Protein AF-A0A7S0WB53-F1 (afdb_monomer)

Nearest PDB structures (foldseek):
  3mcm-assembly2_B  TM=3.861E-01  e=1.315E+00  Francisella tularensis subsp. holarctica LVS
  2zsk-assembly1_B  TM=4.058E-01  e=1.605E+00  Pyrococcus horikoshii OT3

Mean predicted aligned error: 8.52 Å

Solvent-accessible surface area (backbone atoms only — not comparable to full-atom values): 6143 Å² total; per-residue (Å²): 90,48,63,95,48,70,81,57,92,59,82,46,80,42,65,73,43,46,50,55,48,38,52,50,31,70,75,65,74,52,74,40,72,31,51,60,57,50,38,76,40,51,71,59,51,41,54,50,41,43,77,73,70,33,65,82,73,37,55,74,49,56,38,87,76,81,54,54,89,57,78,44,75,88,53,56,90,75,38,66,68,59,50,52,54,42,47,53,53,40,45,37,72,76,74,43,76,85,78,79,127

Organism: NCBI:txid1486918

Secondary structure (DSSP, 8-state):
---S-TT--S----HHHHHHHHHHHHHHT--EEE-TTGGGGHHHHHHHHHHTTPPTT-EEEE-SS----S-THHHHTTTHHHHHHHHHHHHHHHH------

Structure (mmCIF, N/CA/C/O backbone):
data_AF-A0A7S0WB53-F1
#
_entry.id   AF-A0A7S0WB53-F1
#
loop_
_atom_site.group_PDB
_atom_site.id
_atom_site.type_symbol
_atom_site.label_atom_id
_atom_site.label_alt_id
_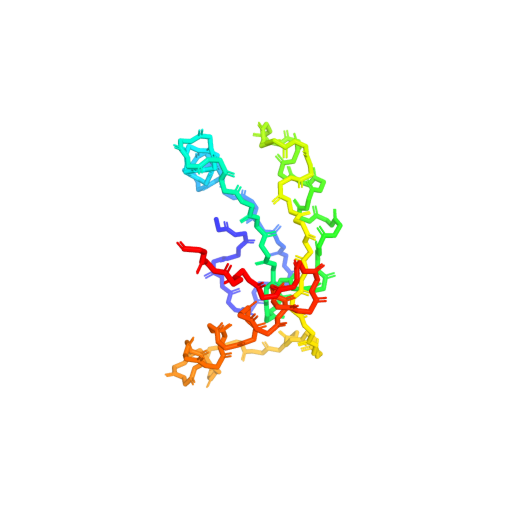atom_site.label_comp_id
_atom_site.label_asym_id
_atom_site.label_entity_id
_atom_site.label_seq_id
_atom_site.pdbx_PDB_ins_code
_atom_site.Cartn_x
_atom_site.Cartn_y
_atom_site.Cartn_z
_atom_site.occupancy
_atom_site.B_iso_or_equiv
_atom_site.auth_seq_id
_atom_site.auth_comp_id
_atom_site.auth_asym_id
_atom_site.auth_atom_id
_atom_site.pdbx_PDB_model_num
ATOM 1 N N . VAL A 1 1 ? 6.483 5.666 6.156 1.00 54.25 1 VAL A N 1
ATOM 2 C CA . VAL A 1 1 ? 7.563 5.262 5.221 1.00 54.25 1 VAL A CA 1
ATOM 3 C C . VAL A 1 1 ? 8.364 4.186 5.912 1.00 54.25 1 VAL A C 1
ATOM 5 O O . VAL A 1 1 ? 8.682 4.360 7.077 1.00 54.25 1 VAL A O 1
ATOM 8 N N . LEU A 1 2 ? 8.588 3.079 5.212 1.00 62.69 2 LEU A N 1
ATOM 9 C CA . LEU A 1 2 ? 9.072 1.813 5.764 1.00 62.69 2 LEU A CA 1
ATOM 10 C C . LEU A 1 2 ? 10.559 1.540 5.448 1.00 62.69 2 LEU A C 1
ATOM 12 O O . LEU A 1 2 ? 11.103 0.495 5.798 1.00 62.69 2 LEU A O 1
ATOM 16 N N . ASN A 1 3 ? 11.223 2.453 4.736 1.00 58.31 3 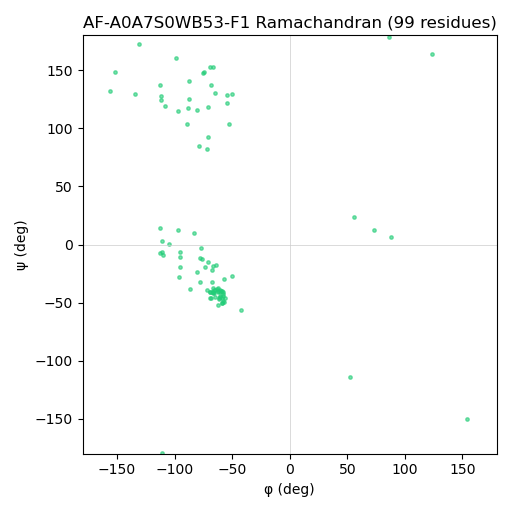ASN A N 1
ATOM 17 C CA . ASN A 1 3 ? 12.659 2.405 4.481 1.00 58.31 3 ASN A CA 1
ATOM 18 C C . ASN A 1 3 ? 13.177 3.821 4.181 1.00 58.31 3 ASN A C 1
ATOM 20 O O . ASN A 1 3 ? 12.562 4.541 3.393 1.00 58.31 3 ASN A O 1
ATOM 24 N N . ARG A 1 4 ? 14.281 4.233 4.816 1.00 54.12 4 ARG A N 1
ATOM 25 C CA . ARG A 1 4 ? 14.921 5.542 4.585 1.00 54.12 4 ARG A CA 1
ATOM 26 C C . ARG A 1 4 ? 16.060 5.485 3.573 1.00 54.12 4 ARG A C 1
ATOM 28 O O . ARG A 1 4 ? 16.429 6.536 3.057 1.00 54.12 4 ARG A O 1
ATOM 35 N N . THR A 1 5 ? 16.631 4.311 3.305 1.00 54.84 5 THR A N 1
ATOM 36 C CA . THR A 1 5 ? 17.807 4.181 2.440 1.00 54.84 5 THR A CA 1
ATOM 37 C C . THR A 1 5 ? 17.636 3.036 1.448 1.00 54.84 5 THR A C 1
ATOM 39 O O . THR A 1 5 ? 17.344 1.905 1.821 1.00 54.84 5 THR A O 1
ATOM 42 N N . ALA A 1 6 ? 17.884 3.326 0.169 1.00 54.88 6 ALA A N 1
ATOM 43 C CA . ALA A 1 6 ? 17.863 2.360 -0.936 1.00 54.88 6 ALA A CA 1
ATOM 44 C C . ALA A 1 6 ? 18.698 1.092 -0.665 1.00 54.88 6 ALA A C 1
ATOM 46 O O . ALA A 1 6 ? 18.416 0.018 -1.188 1.00 54.88 6 ALA A O 1
ATOM 47 N N . THR A 1 7 ? 19.723 1.222 0.179 1.00 54.94 7 THR A N 1
ATOM 48 C CA . THR A 1 7 ? 20.680 0.170 0.521 1.00 54.94 7 THR A CA 1
ATOM 49 C C . THR A 1 7 ? 20.332 -0.598 1.797 1.00 54.94 7 THR A C 1
ATOM 51 O O . THR A 1 7 ? 20.952 -1.630 2.072 1.00 54.94 7 THR A O 1
ATOM 54 N N . ALA A 1 8 ? 19.362 -0.136 2.598 1.00 60.28 8 ALA A N 1
ATOM 55 C CA . ALA A 1 8 ? 18.953 -0.864 3.790 1.00 60.28 8 ALA A CA 1
ATOM 56 C C . ALA A 1 8 ? 18.202 -2.136 3.388 1.00 60.28 8 ALA A C 1
ATOM 58 O O . ALA A 1 8 ? 17.130 -2.101 2.788 1.00 60.28 8 ALA A O 1
ATOM 59 N N . LYS A 1 9 ? 18.776 -3.278 3.777 1.00 62.47 9 LYS A N 1
ATOM 60 C CA . LYS A 1 9 ? 18.190 -4.613 3.581 1.00 62.47 9 LYS A CA 1
ATOM 61 C C . LYS A 1 9 ? 17.073 -4.933 4.581 1.00 62.47 9 LYS A C 1
ATOM 63 O O . LYS A 1 9 ? 16.503 -6.017 4.527 1.00 62.47 9 LYS A O 1
ATOM 68 N N . GLN A 1 10 ? 16.812 -4.029 5.523 1.00 67.69 10 GLN A N 1
ATOM 69 C CA . GLN A 1 10 ? 15.810 -4.182 6.570 1.00 67.69 10 GLN A CA 1
ATOM 70 C C . GLN A 1 10 ? 14.682 -3.181 6.343 1.00 67.69 10 GLN A C 1
ATOM 72 O O . GLN A 1 10 ? 14.930 -2.012 6.052 1.00 67.69 10 GLN A O 1
ATOM 77 N N . ILE A 1 11 ? 13.448 -3.648 6.511 1.00 71.94 11 ILE A N 1
ATOM 78 C CA . ILE A 1 11 ? 12.271 -2.785 6.544 1.00 71.94 11 ILE A CA 1
ATOM 79 C C . ILE A 1 11 ? 12.186 -2.197 7.951 1.00 71.94 11 ILE A C 1
ATOM 81 O O . ILE A 1 11 ? 12.013 -2.939 8.918 1.00 71.94 11 ILE A O 1
ATOM 85 N N . ILE A 1 12 ? 12.318 -0.876 8.057 1.00 75.81 12 ILE A N 1
ATOM 86 C CA . ILE A 1 12 ? 12.232 -0.143 9.321 1.00 75.81 12 ILE A CA 1
ATOM 87 C C . ILE A 1 12 ? 10.925 0.632 9.324 1.00 75.81 12 ILE A C 1
ATOM 89 O O . ILE A 1 12 ? 10.691 1.501 8.486 1.00 75.81 12 ILE A O 1
ATOM 93 N N . VAL A 1 13 ? 10.077 0.317 10.292 1.00 76.31 13 VAL A N 1
ATOM 94 C CA . VAL A 1 13 ? 8.802 0.993 10.492 1.00 76.31 13 VAL A CA 1
ATOM 95 C C . VAL A 1 13 ? 9.036 2.192 11.400 1.00 76.31 13 VAL A C 1
ATOM 97 O O . VAL A 1 13 ? 9.481 2.033 12.531 1.00 76.31 13 VAL A O 1
ATOM 100 N N . GLU A 1 14 ? 8.778 3.391 10.888 1.00 82.94 14 GLU A N 1
ATOM 101 C CA . GLU A 1 14 ? 8.842 4.625 11.674 1.00 82.94 14 GLU A CA 1
ATOM 102 C C . GLU A 1 14 ? 7.435 4.993 12.159 1.00 82.94 14 GLU A C 1
ATOM 104 O O . GLU A 1 14 ? 6.557 5.288 11.339 1.00 82.94 14 GLU A O 1
ATOM 109 N N . ASP A 1 15 ? 7.226 4.961 13.477 1.00 82.25 15 ASP A N 1
ATOM 110 C CA . ASP A 1 15 ? 5.909 5.123 14.108 1.00 82.25 15 ASP A CA 1
ATOM 111 C C . ASP A 1 15 ? 5.234 6.456 13.761 1.00 82.25 15 ASP A C 1
ATOM 113 O O . ASP A 1 15 ? 4.045 6.478 13.454 1.00 82.25 15 ASP A O 1
ATOM 117 N N . ASP A 1 16 ? 5.981 7.562 13.716 1.00 86.81 16 ASP A N 1
ATOM 118 C CA . ASP A 1 16 ? 5.466 8.889 13.347 1.00 86.81 16 ASP A CA 1
ATOM 119 C C . ASP A 1 16 ? 4.886 8.906 11.922 1.00 86.81 16 ASP A C 1
ATOM 121 O O . ASP A 1 16 ? 3.839 9.499 11.649 1.00 86.81 16 ASP A O 1
ATOM 125 N N . LYS A 1 17 ? 5.540 8.206 10.993 1.00 86.75 17 LYS A N 1
ATOM 126 C CA . LYS A 1 17 ? 5.094 8.122 9.601 1.00 86.75 17 LYS A CA 1
ATOM 127 C C . LYS A 1 17 ? 3.946 7.144 9.428 1.00 86.75 17 LYS A C 1
ATOM 129 O O . LYS A 1 17 ? 3.131 7.342 8.529 1.00 86.75 17 LYS A O 1
ATOM 134 N N . VAL A 1 18 ? 3.909 6.081 10.227 1.00 86.31 18 VAL A N 1
ATOM 135 C CA . VAL A 1 18 ? 2.767 5.165 10.262 1.00 86.31 18 VAL A CA 1
ATOM 136 C C . VAL A 1 18 ? 1.549 5.870 10.838 1.00 86.31 18 VAL A C 1
ATOM 138 O O . VAL A 1 18 ? 0.484 5.765 10.243 1.00 86.31 18 VAL A O 1
ATOM 141 N N . GLN A 1 19 ? 1.711 6.676 11.887 1.00 88.56 19 GLN A N 1
ATOM 142 C CA . GLN A 1 19 ? 0.631 7.494 12.430 1.00 88.56 19 GLN A CA 1
ATOM 143 C C . GLN A 1 19 ? 0.102 8.483 11.387 1.00 88.56 19 GLN A C 1
ATOM 145 O O . GLN A 1 19 ? -1.099 8.576 11.163 1.00 88.56 19 GLN A O 1
ATOM 150 N N . ARG A 1 20 ? 0.991 9.159 10.653 1.00 90.81 20 ARG A N 1
ATOM 151 C CA . ARG A 1 20 ? 0.565 10.054 9.569 1.00 90.81 20 ARG A CA 1
ATOM 152 C C . ARG A 1 20 ? -0.215 9.325 8.473 1.00 90.81 20 ARG A C 1
ATOM 154 O O . ARG A 1 20 ? -1.185 9.859 7.947 1.00 90.81 20 ARG A O 1
ATOM 161 N N . LEU A 1 21 ? 0.224 8.121 8.109 1.00 89.19 21 LEU A N 1
ATOM 16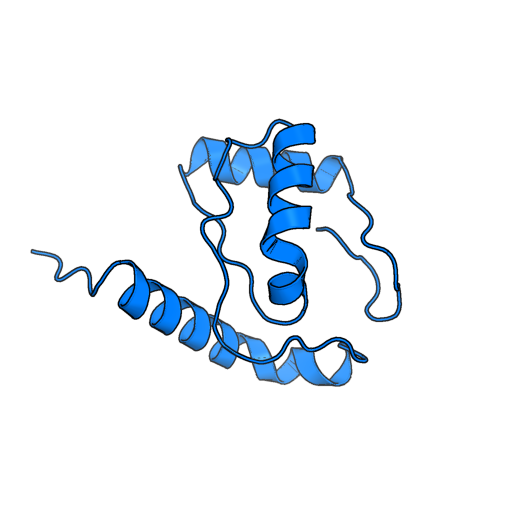2 C CA . LEU A 1 21 ? -0.475 7.284 7.136 1.00 89.19 21 LEU A CA 1
ATOM 163 C C . LEU A 1 21 ? -1.839 6.826 7.671 1.00 89.19 21 LEU A C 1
ATOM 165 O O . LEU A 1 21 ? -2.820 6.866 6.935 1.00 89.19 21 LEU A O 1
ATOM 169 N N . HIS A 1 22 ? -1.905 6.448 8.947 1.00 90.00 22 HIS A N 1
ATOM 170 C CA . HIS A 1 22 ? -3.142 6.113 9.639 1.00 90.00 22 HIS A CA 1
ATOM 171 C C . HIS A 1 22 ? -4.152 7.267 9.570 1.00 90.00 22 HIS A C 1
ATOM 173 O O . HIS A 1 22 ? -5.311 7.043 9.223 1.00 90.00 22 HIS A O 1
ATOM 179 N N . ASP A 1 23 ? -3.717 8.499 9.836 1.00 92.12 23 ASP A N 1
ATOM 180 C CA . ASP A 1 23 ? -4.593 9.674 9.812 1.00 92.12 23 ASP A CA 1
ATOM 181 C C . ASP A 1 23 ? -5.126 9.956 8.398 1.00 92.12 23 ASP A C 1
ATOM 183 O O . ASP A 1 23 ? -6.305 10.268 8.225 1.00 92.12 23 ASP A O 1
ATOM 187 N N . ILE A 1 24 ? -4.287 9.784 7.369 1.00 91.88 24 ILE A N 1
ATOM 188 C CA . ILE A 1 24 ? -4.704 9.902 5.963 1.00 91.88 24 ILE A CA 1
ATOM 189 C C . ILE A 1 24 ? -5.763 8.849 5.635 1.00 91.88 24 ILE A C 1
ATOM 191 O O . ILE A 1 24 ? -6.833 9.202 5.149 1.00 91.88 24 ILE A O 1
ATOM 195 N N . ILE A 1 25 ? -5.504 7.574 5.932 1.00 91.25 25 ILE A N 1
ATOM 196 C CA . ILE A 1 25 ? -6.435 6.474 5.637 1.00 91.25 25 ILE A CA 1
ATOM 197 C C . ILE A 1 25 ? -7.764 6.684 6.361 1.00 91.25 25 ILE A C 1
ATOM 199 O O . ILE A 1 25 ? -8.822 6.566 5.757 1.00 91.25 25 ILE A O 1
ATOM 203 N N . THR A 1 26 ? -7.715 7.059 7.638 1.00 90.44 26 THR A N 1
ATOM 204 C CA . THR A 1 26 ? -8.919 7.266 8.453 1.00 90.44 26 THR A CA 1
ATOM 205 C C . THR A 1 26 ? -9.742 8.460 7.971 1.00 90.44 26 THR A C 1
ATOM 207 O O . THR A 1 26 ? -10.966 8.406 7.994 1.00 90.44 26 THR A O 1
ATOM 210 N N . SER A 1 27 ? -9.092 9.543 7.535 1.00 93.50 27 SER A N 1
ATOM 211 C CA . SER A 1 27 ? -9.795 10.750 7.075 1.00 93.50 27 SER A CA 1
ATOM 212 C C . SER A 1 27 ? -10.322 10.664 5.643 1.00 93.50 27 SER A C 1
ATOM 214 O O . SER A 1 27 ? -11.256 11.388 5.310 1.00 93.50 27 SER A O 1
ATOM 216 N N . SER A 1 28 ? -9.734 9.811 4.802 1.00 92.38 28 SER A N 1
ATOM 217 C CA . SER A 1 28 ? -10.088 9.691 3.379 1.00 92.38 28 SER A CA 1
ATOM 218 C C . SER A 1 28 ? -10.784 8.385 3.003 1.00 92.38 28 SER A C 1
ATOM 220 O O . SER A 1 28 ? -11.204 8.248 1.860 1.00 92.38 28 SER A O 1
ATOM 222 N N . ASP A 1 29 ? -10.882 7.434 3.933 1.00 88.19 29 ASP A N 1
ATOM 223 C CA . ASP A 1 29 ? -11.333 6.058 3.680 1.00 88.19 29 ASP A CA 1
ATOM 224 C C . ASP A 1 29 ? -10.513 5.328 2.593 1.00 88.19 29 ASP A C 1
ATOM 226 O O . ASP A 1 29 ? -10.973 4.380 1.958 1.00 88.19 29 ASP A O 1
ATOM 230 N N . ALA A 1 30 ? -9.272 5.774 2.369 1.00 89.19 30 ALA A N 1
ATOM 231 C CA . ALA A 1 30 ? -8.437 5.298 1.275 1.00 89.19 30 ALA A CA 1
ATOM 232 C C . ALA A 1 30 ? -7.854 3.898 1.513 1.00 89.19 30 ALA A C 1
ATOM 234 O O . ALA A 1 30 ? -7.456 3.530 2.622 1.00 89.19 30 ALA A O 1
ATOM 235 N N . ASP A 1 31 ? -7.693 3.170 0.413 1.00 90.56 31 ASP A N 1
ATOM 236 C CA . ASP A 1 31 ? -6.955 1.914 0.348 1.00 90.56 31 ASP A CA 1
ATOM 237 C C . ASP A 1 31 ? -5.525 2.101 -0.176 1.00 90.56 31 ASP A C 1
ATOM 239 O O . ASP A 1 31 ? -5.176 3.090 -0.824 1.00 90.56 31 ASP A O 1
ATOM 243 N N . ILE A 1 32 ? -4.673 1.117 0.105 1.00 89.12 32 ILE A N 1
ATOM 244 C CA . ILE A 1 32 ? -3.254 1.104 -0.240 1.00 89.12 32 ILE A CA 1
ATOM 245 C C . ILE A 1 32 ? -2.991 0.030 -1.295 1.00 89.12 32 ILE A C 1
ATOM 247 O O . ILE A 1 32 ? -3.214 -1.161 -1.067 1.00 89.12 32 ILE A O 1
ATOM 251 N N . VAL A 1 33 ? -2.400 0.449 -2.413 1.00 89.50 33 VAL A N 1
ATOM 252 C CA . VAL A 1 33 ? -1.822 -0.439 -3.429 1.00 89.50 33 VAL A CA 1
ATOM 253 C C . VAL A 1 33 ? -0.305 -0.275 -3.423 1.00 89.50 33 VAL A C 1
ATOM 255 O O . VAL A 1 33 ? 0.213 0.838 -3.513 1.00 89.50 33 VAL A O 1
ATOM 258 N N . LEU A 1 34 ? 0.430 -1.382 -3.311 1.00 87.06 34 LEU A N 1
ATOM 259 C CA . LEU A 1 34 ? 1.894 -1.362 -3.309 1.00 87.06 34 LEU A CA 1
ATOM 260 C C . LEU A 1 34 ? 2.464 -1.428 -4.729 1.00 87.06 34 LEU A C 1
ATOM 262 O O . LEU A 1 34 ? 2.010 -2.206 -5.562 1.00 87.06 34 LEU A O 1
ATOM 266 N N . SER A 1 35 ? 3.535 -0.681 -4.987 1.00 83.44 35 SER A N 1
ATOM 267 C CA . SER A 1 35 ? 4.262 -0.705 -6.263 1.00 83.44 35 SER A CA 1
ATOM 268 C C . SER A 1 35 ? 5.774 -0.860 -6.056 1.00 83.44 35 SER A C 1
ATOM 270 O O . SER A 1 35 ? 6.274 -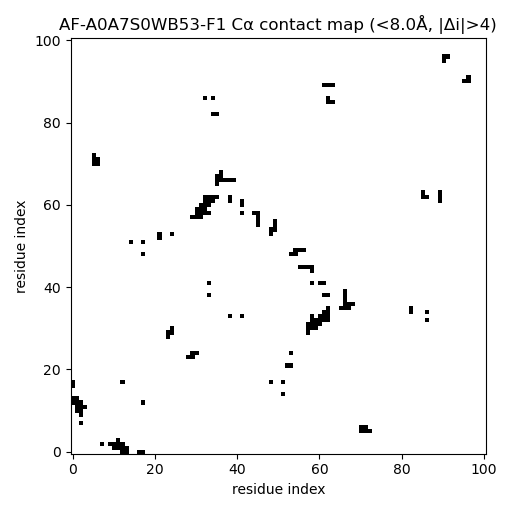0.794 -4.931 1.00 83.44 35 SER A O 1
ATOM 272 N N . SER A 1 36 ? 6.510 -1.048 -7.156 1.00 77.38 36 SER A N 1
ATOM 273 C CA . SER A 1 36 ? 7.981 -1.087 -7.240 1.00 77.38 36 SER A CA 1
ATOM 274 C C . SER A 1 36 ? 8.652 -2.056 -6.256 1.00 77.38 36 SER A C 1
ATOM 276 O O . SER A 1 36 ? 8.477 -3.262 -6.381 1.00 77.38 36 SER A O 1
ATOM 278 N N . TYR A 1 37 ? 9.425 -1.556 -5.296 1.00 76.50 37 TYR A N 1
ATOM 279 C CA . TYR A 1 37 ? 10.124 -2.347 -4.283 1.00 76.50 37 TYR A CA 1
ATOM 280 C C . TYR A 1 37 ? 9.141 -3.040 -3.324 1.00 76.50 37 TYR A C 1
ATOM 282 O O . TYR A 1 37 ? 9.296 -4.213 -2.985 1.00 76.50 37 TYR A O 1
ATOM 290 N N . TRP A 1 38 ? 8.084 -2.331 -2.918 1.00 80.56 38 TRP A N 1
ATOM 291 C CA . TRP A 1 38 ? 7.176 -2.764 -1.854 1.00 80.56 38 TRP A CA 1
ATOM 292 C C . TRP A 1 38 ? 6.240 -3.897 -2.265 1.00 80.56 38 TRP A C 1
ATOM 294 O O . TRP A 1 38 ? 5.750 -4.620 -1.399 1.00 80.56 38 TRP A O 1
ATOM 304 N N . ARG A 1 39 ? 6.031 -4.110 -3.572 1.00 84.88 39 ARG A N 1
ATOM 305 C CA . ARG A 1 39 ? 5.129 -5.151 -4.088 1.00 84.88 39 ARG A CA 1
ATOM 306 C C . ARG A 1 39 ? 5.502 -6.558 -3.600 1.00 84.88 39 ARG A C 1
ATOM 308 O O . ARG A 1 39 ? 4.622 -7.385 -3.402 1.00 84.88 39 ARG A O 1
ATOM 315 N N . SER A 1 40 ? 6.775 -6.852 -3.331 1.00 83.12 40 SER A N 1
ATOM 316 C CA . SER A 1 40 ? 7.176 -8.158 -2.771 1.00 83.12 40 SER A CA 1
ATOM 317 C C . SER A 1 40 ? 6.766 -8.386 -1.323 1.00 83.12 40 SER A C 1
ATOM 319 O O . SER A 1 40 ? 6.799 -9.518 -0.848 1.00 83.12 40 SER A O 1
ATOM 321 N N . PHE A 1 41 ? 6.384 -7.326 -0.618 1.00 84.25 41 PHE A N 1
ATOM 322 C CA . PHE A 1 41 ? 6.196 -7.340 0.824 1.00 84.25 41 PHE A CA 1
ATOM 323 C C . PHE A 1 41 ? 4.735 -7.158 1.233 1.00 84.25 41 PHE A C 1
ATOM 325 O O . PHE A 1 41 ? 4.481 -6.940 2.408 1.00 84.25 41 PHE A O 1
ATOM 332 N N . GLU A 1 42 ? 3.776 -7.287 0.310 1.00 87.50 42 GLU A N 1
ATOM 333 C CA . GLU A 1 42 ? 2.336 -7.069 0.544 1.00 87.50 42 GLU A CA 1
ATOM 334 C C . GLU A 1 42 ? 1.827 -7.665 1.859 1.00 87.50 42 GLU A C 1
ATOM 336 O O . GLU A 1 42 ? 1.354 -6.933 2.726 1.00 87.50 42 GLU A O 1
ATOM 341 N N . ARG A 1 43 ? 2.020 -8.974 2.062 1.00 87.94 43 ARG A N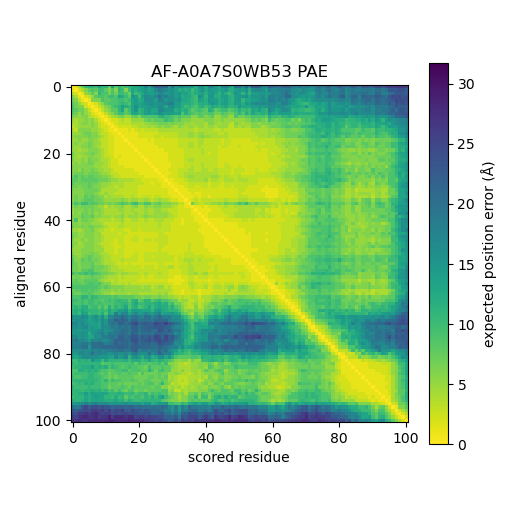 1
ATOM 342 C CA . ARG A 1 43 ? 1.591 -9.655 3.293 1.00 87.94 43 ARG A CA 1
ATOM 343 C C . ARG A 1 43 ? 2.288 -9.124 4.543 1.00 87.94 43 ARG A C 1
ATOM 345 O O . ARG A 1 43 ? 1.651 -8.993 5.583 1.00 87.94 43 ARG A O 1
ATOM 352 N N . TYR A 1 44 ? 3.588 -8.847 4.451 1.00 87.69 44 TYR A N 1
ATOM 353 C CA . TYR A 1 44 ? 4.373 -8.351 5.580 1.00 87.69 44 TYR A CA 1
ATOM 354 C C . TYR A 1 44 ? 3.945 -6.931 5.958 1.00 87.69 44 TYR A C 1
ATOM 356 O O . TYR A 1 44 ? 3.688 -6.666 7.125 1.00 87.69 44 TYR A O 1
ATOM 364 N N . ILE A 1 45 ? 3.786 -6.047 4.972 1.00 88.00 45 ILE A N 1
ATOM 365 C CA . ILE A 1 45 ? 3.339 -4.671 5.182 1.00 88.00 45 ILE A CA 1
ATOM 366 C C . ILE A 1 45 ? 1.911 -4.626 5.720 1.00 88.00 45 ILE A C 1
ATOM 368 O O . ILE A 1 45 ? 1.677 -3.917 6.693 1.00 88.00 45 ILE A O 1
ATOM 372 N N . GLY A 1 46 ? 0.988 -5.412 5.157 1.00 90.06 46 GLY A N 1
ATOM 373 C CA . GLY A 1 46 ? -0.377 -5.519 5.674 1.00 90.06 46 GLY A CA 1
ATOM 374 C C . GLY A 1 46 ? -0.398 -5.958 7.140 1.00 90.06 46 GLY A C 1
ATOM 375 O O . GLY A 1 46 ? -0.983 -5.278 7.979 1.00 90.06 46 GLY A O 1
ATOM 376 N N . TYR A 1 47 ? 0.333 -7.029 7.474 1.00 89.31 47 TYR A N 1
ATOM 377 C CA . TYR A 1 47 ? 0.476 -7.490 8.857 1.00 89.31 47 TYR A CA 1
ATOM 378 C C . TYR A 1 47 ? 1.058 -6.408 9.775 1.00 89.31 47 TYR A C 1
ATOM 380 O O . TYR A 1 47 ? 0.517 -6.145 10.847 1.00 89.31 47 TYR A O 1
ATOM 388 N N . THR A 1 48 ? 2.151 -5.762 9.369 1.00 87.88 48 THR A N 1
ATOM 389 C CA . THR A 1 48 ? 2.779 -4.692 10.145 1.00 87.88 48 THR A CA 1
ATOM 390 C C . THR A 1 48 ? 1.797 -3.551 10.390 1.00 87.88 48 THR A C 1
ATOM 392 O O . THR A 1 48 ? 1.598 -3.163 11.533 1.00 87.88 48 THR A O 1
ATOM 395 N N . PHE A 1 49 ? 1.133 -3.042 9.357 1.00 89.88 49 PHE A N 1
ATOM 396 C CA . PHE A 1 49 ? 0.179 -1.942 9.486 1.00 89.88 49 PHE A CA 1
ATOM 397 C C . PHE A 1 49 ? -0.964 -2.260 10.452 1.00 89.88 49 PHE A C 1
ATOM 399 O O . PHE A 1 49 ? -1.262 -1.437 11.317 1.00 89.88 49 PHE A O 1
ATOM 406 N N . GLU A 1 50 ? -1.519 -3.471 10.403 1.00 91.00 50 GLU A N 1
ATOM 407 C CA . GLU A 1 50 ? -2.525 -3.916 11.375 1.00 91.00 50 GLU A CA 1
ATOM 408 C C . GLU A 1 50 ? -1.995 -3.891 12.818 1.00 91.00 50 GLU A C 1
ATOM 410 O O . GLU A 1 50 ? -2.696 -3.467 13.737 1.00 91.00 50 GLU A O 1
ATOM 415 N N . ARG A 1 51 ? -0.734 -4.285 13.040 1.00 90.06 51 ARG A N 1
ATOM 416 C CA . ARG A 1 51 ? -0.094 -4.236 14.369 1.00 90.06 51 ARG A CA 1
ATOM 417 C C . ARG A 1 51 ? 0.140 -2.816 14.883 1.00 90.06 51 ARG A C 1
ATOM 419 O O . ARG A 1 51 ? 0.241 -2.645 16.095 1.00 90.06 51 ARG A O 1
ATOM 426 N N . HIS A 1 52 ? 0.194 -1.832 13.991 1.00 87.81 52 HIS A N 1
ATOM 427 C CA . HIS A 1 52 ? 0.293 -0.411 14.327 1.00 87.81 52 HIS A CA 1
ATOM 428 C C . HIS A 1 52 ? -1.071 0.310 14.312 1.00 87.81 52 HIS A C 1
ATOM 430 O O . HIS A 1 52 ? -1.115 1.534 14.375 1.00 87.81 52 HIS A O 1
ATOM 436 N N . GLY A 1 53 ? -2.186 -0.427 14.256 1.00 89.25 53 GLY A N 1
ATOM 437 C CA . GLY A 1 53 ? -3.532 0.133 14.411 1.00 89.25 53 GLY A CA 1
ATOM 438 C C . GLY A 1 53 ? -4.186 0.643 13.126 1.00 89.25 53 GLY A C 1
ATOM 439 O O . GLY A 1 53 ? -5.274 1.205 13.197 1.00 89.25 53 GLY A O 1
ATOM 440 N N . LEU A 1 54 ? -3.580 0.435 11.952 1.00 90.69 54 LEU A N 1
ATOM 441 C CA . LEU A 1 54 ? -4.247 0.737 10.682 1.00 90.69 54 LEU A CA 1
ATOM 442 C C . LEU A 1 54 ? -5.406 -0.239 10.440 1.00 90.69 54 LEU A C 1
ATOM 444 O O . LEU A 1 54 ? -5.380 -1.388 10.893 1.00 90.69 54 LEU A O 1
ATOM 448 N N . ARG A 1 55 ? -6.415 0.218 9.683 1.00 91.44 55 ARG A N 1
ATOM 449 C CA . ARG A 1 55 ? -7.586 -0.586 9.306 1.00 91.44 55 ARG A CA 1
ATOM 450 C C . ARG A 1 55 ? -7.154 -1.938 8.731 1.00 91.44 55 ARG A C 1
ATOM 452 O O . ARG A 1 55 ? -6.361 -2.002 7.790 1.00 91.44 55 ARG A O 1
ATOM 459 N N . LYS A 1 56 ? -7.740 -3.018 9.256 1.00 90.25 56 LYS A N 1
ATOM 460 C CA . LYS A 1 56 ? -7.550 -4.377 8.740 1.00 90.25 56 LYS A CA 1
ATOM 461 C C . LYS A 1 56 ? -7.887 -4.440 7.251 1.00 90.25 56 LYS A C 1
ATOM 463 O O . LYS A 1 56 ? -8.966 -4.009 6.856 1.00 90.25 56 LYS A O 1
ATOM 468 N N . GLY A 1 57 ? -6.981 -4.991 6.448 1.00 88.50 57 GLY A N 1
ATOM 469 C CA . GLY A 1 57 ? -7.178 -5.095 4.999 1.00 88.50 57 GLY A CA 1
ATOM 470 C C . GLY A 1 57 ? -7.045 -3.784 4.214 1.00 88.50 57 GLY A C 1
ATOM 471 O O . GLY A 1 57 ? -7.389 -3.776 3.041 1.00 88.50 57 GLY A O 1
ATOM 472 N N . CYS A 1 58 ? -6.524 -2.697 4.803 1.00 89.44 58 CYS A N 1
ATOM 473 C CA . CYS A 1 58 ? -6.270 -1.451 4.060 1.00 89.44 58 CYS A CA 1
ATOM 474 C C . CYS A 1 58 ? -5.209 -1.589 2.958 1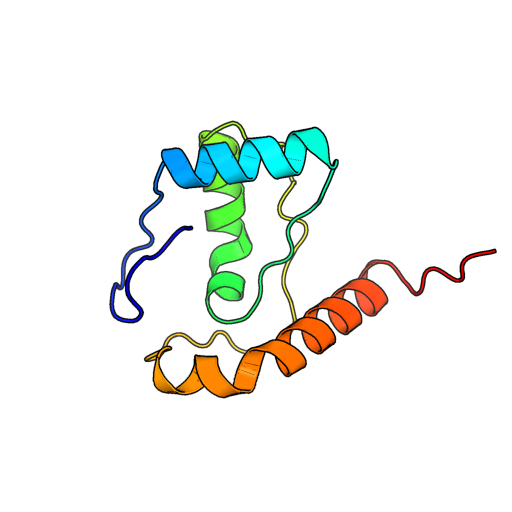.00 89.44 58 CYS A C 1
ATOM 476 O O . CYS A 1 58 ? -5.136 -0.744 2.076 1.00 89.44 58 CYS A O 1
ATOM 478 N N . VAL A 1 59 ? -4.374 -2.633 2.987 1.00 90.25 59 VAL A N 1
ATOM 479 C CA . VAL A 1 59 ? -3.524 -3.003 1.849 1.00 90.25 59 VAL A CA 1
ATOM 480 C C . VAL A 1 59 ? -4.315 -3.960 0.972 1.00 90.25 59 VAL A C 1
ATOM 482 O O . VAL A 1 59 ? -4.460 -5.133 1.313 1.00 90.25 59 VAL A O 1
ATOM 485 N N . VAL A 1 60 ? -4.822 -3.453 -0.149 1.00 87.88 60 VAL A N 1
ATOM 486 C CA . VAL A 1 60 ? -5.744 -4.189 -1.030 1.00 87.88 60 VAL A CA 1
ATOM 487 C C . VAL A 1 60 ? -5.045 -4.897 -2.187 1.00 87.88 60 VAL A C 1
ATOM 489 O O . VAL A 1 60 ? -5.669 -5.659 -2.921 1.00 87.88 60 VAL A O 1
ATOM 492 N N . GLY A 1 61 ? -3.742 -4.669 -2.349 1.00 87.44 61 GLY A N 1
ATOM 493 C CA . GLY A 1 61 ? -2.900 -5.470 -3.226 1.00 87.44 61 GLY A CA 1
ATOM 494 C C . GLY A 1 61 ? -1.686 -4.720 -3.749 1.00 87.44 61 GLY A C 1
ATOM 495 O O . GLY A 1 61 ? -1.118 -3.851 -3.078 1.00 87.44 61 GLY A O 1
ATOM 496 N N . ARG A 1 62 ? -1.252 -5.094 -4.954 1.00 88.12 62 ARG A N 1
ATOM 497 C CA . ARG A 1 62 ? 0.006 -4.632 -5.545 1.00 88.12 62 ARG A CA 1
ATOM 498 C C . ARG A 1 62 ? -0.021 -4.599 -7.069 1.00 88.12 62 ARG A C 1
ATOM 500 O O . ARG A 1 62 ? -0.626 -5.466 -7.697 1.00 88.12 62 ARG A O 1
ATOM 507 N N . THR A 1 63 ? 0.711 -3.659 -7.664 1.00 85.94 63 THR A N 1
ATOM 508 C CA . THR A 1 63 ? 0.855 -3.583 -9.123 1.00 85.94 63 THR A CA 1
ATOM 509 C C . THR A 1 63 ? 1.631 -4.781 -9.683 1.00 85.94 63 THR A C 1
ATOM 511 O O . THR A 1 63 ? 2.455 -5.403 -9.003 1.00 85.94 63 THR A O 1
ATOM 514 N N . ALA A 1 64 ? 1.354 -5.127 -10.943 1.00 76.81 64 ALA A N 1
ATOM 515 C CA . ALA A 1 64 ? 2.021 -6.225 -11.638 1.00 76.81 64 ALA A CA 1
ATOM 516 C C . ALA A 1 64 ? 3.455 -5.860 -12.049 1.00 76.81 64 ALA A C 1
ATOM 518 O O . ALA A 1 64 ? 3.748 -4.706 -12.356 1.00 76.81 64 ALA A O 1
ATOM 519 N N . GLY A 1 65 ? 4.345 -6.857 -12.073 1.00 73.62 65 GLY A N 1
ATOM 520 C CA . GLY A 1 65 ? 5.744 -6.739 -12.504 1.00 73.62 65 GLY A CA 1
ATOM 521 C C . GLY A 1 65 ? 6.738 -7.182 -11.431 1.00 73.62 65 GLY A C 1
ATOM 522 O O . GLY A 1 65 ? 6.377 -7.302 -10.258 1.00 73.62 65 GLY A O 1
ATOM 523 N N . GLU A 1 66 ? 7.982 -7.419 -11.841 1.00 69.81 66 GLU A N 1
ATOM 524 C CA . GLU A 1 66 ? 9.037 -7.919 -10.959 1.00 69.81 66 GLU A CA 1
ATOM 525 C C . GLU A 1 66 ? 9.450 -6.868 -9.915 1.00 69.81 66 GLU A C 1
ATOM 527 O O . GLU A 1 66 ? 9.591 -5.684 -10.237 1.00 69.81 66 GLU A O 1
ATOM 532 N N . PRO A 1 67 ? 9.652 -7.269 -8.651 1.00 68.38 67 PRO A N 1
ATOM 533 C CA . PRO A 1 67 ? 10.123 -6.367 -7.617 1.00 68.38 67 PRO A CA 1
ATOM 534 C C . PRO A 1 67 ? 11.537 -5.882 -7.934 1.00 68.38 67 PRO A C 1
ATOM 536 O O . PRO A 1 67 ? 12.460 -6.664 -8.163 1.00 68.38 67 PRO A O 1
ATOM 539 N N . HIS A 1 68 ? 11.739 -4.572 -7.873 1.00 66.31 68 HIS A N 1
ATOM 540 C CA . HIS A 1 68 ? 13.075 -3.999 -7.988 1.00 66.31 68 H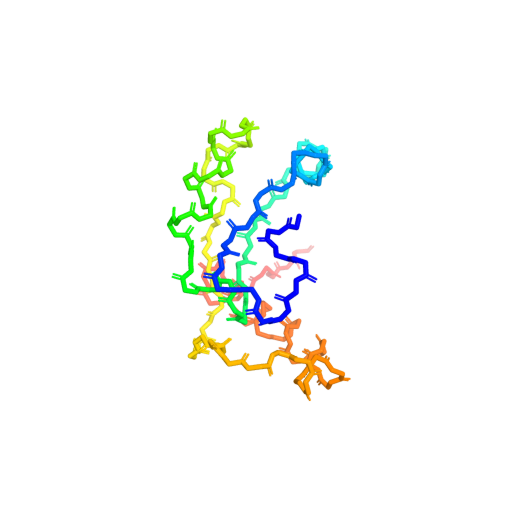IS A CA 1
ATOM 541 C C . HIS A 1 68 ? 13.798 -4.140 -6.648 1.00 66.31 68 HIS A C 1
ATOM 543 O O . HIS A 1 68 ? 13.772 -3.229 -5.832 1.00 66.31 68 HIS A O 1
ATOM 549 N N . LEU A 1 69 ? 14.422 -5.292 -6.400 1.00 66.88 69 LEU A N 1
ATOM 550 C CA . LEU A 1 69 ? 15.158 -5.579 -5.157 1.00 66.88 69 LEU A CA 1
ATOM 551 C C . LEU A 1 69 ? 16.604 -5.024 -5.154 1.00 66.88 69 LEU A C 1
ATOM 553 O O . LEU A 1 69 ? 17.390 -5.377 -4.276 1.00 66.88 69 LEU A O 1
ATOM 557 N N . GLY A 1 70 ? 16.962 -4.194 -6.143 1.00 59.53 70 GLY A N 1
ATOM 558 C CA . GLY A 1 70 ? 18.291 -3.598 -6.339 1.00 59.53 70 GLY A CA 1
ATOM 559 C C . GLY A 1 70 ? 18.331 -2.084 -6.099 1.00 59.53 70 GLY A C 1
ATOM 560 O O . GLY A 1 70 ? 17.316 -1.481 -5.765 1.00 59.53 70 GLY A O 1
ATOM 561 N N . ASP A 1 71 ? 19.517 -1.488 -6.270 1.00 56.16 71 ASP A N 1
ATOM 562 C CA . ASP A 1 71 ? 19.839 -0.095 -5.917 1.00 56.16 71 ASP A CA 1
ATOM 563 C C . ASP A 1 71 ? 18.842 0.914 -6.528 1.00 56.16 71 ASP A C 1
ATOM 565 O O . ASP A 1 71 ? 18.841 1.178 -7.733 1.00 56.16 71 ASP A O 1
ATOM 569 N N . SER A 1 72 ? 17.932 1.433 -5.695 1.00 56.72 72 SER A N 1
ATOM 570 C CA . SER A 1 72 ? 16.733 2.153 -6.147 1.00 56.72 72 SER A CA 1
ATOM 571 C C . SER A 1 72 ? 17.006 3.594 -6.593 1.00 56.72 72 SER A C 1
ATOM 573 O O . SER A 1 72 ? 16.149 4.215 -7.218 1.00 56.72 72 SER A O 1
ATOM 575 N N . VAL A 1 73 ? 18.204 4.121 -6.313 1.00 54.88 73 VAL A N 1
ATOM 576 C CA . VAL A 1 73 ? 18.541 5.545 -6.483 1.00 54.88 73 VAL A CA 1
ATOM 577 C C . VAL A 1 73 ? 18.599 5.960 -7.955 1.00 54.88 73 VAL A C 1
ATOM 579 O O . VAL A 1 73 ? 18.081 7.009 -8.314 1.00 54.88 73 VAL A O 1
ATOM 582 N N . ALA A 1 74 ? 19.166 5.128 -8.835 1.00 52.88 74 ALA A N 1
ATOM 583 C CA . ALA A 1 74 ? 19.270 5.446 -10.265 1.00 52.88 74 ALA A CA 1
ATOM 584 C C . ALA A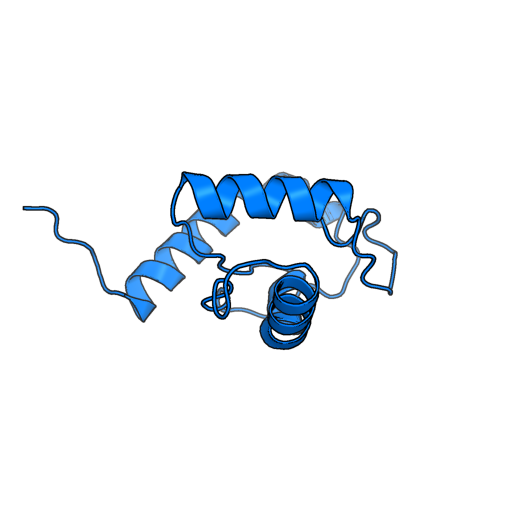 1 74 ? 17.939 5.286 -11.027 1.00 52.88 74 ALA A C 1
ATOM 586 O O . ALA A 1 74 ? 17.830 5.697 -12.183 1.00 52.88 74 ALA A O 1
ATOM 587 N N . HIS A 1 75 ? 16.937 4.658 -10.403 1.00 52.81 75 HIS A N 1
ATOM 588 C CA . HIS A 1 75 ? 15.660 4.359 -11.039 1.00 52.81 75 HIS A CA 1
ATOM 589 C C . HIS A 1 75 ? 14.591 5.415 -10.720 1.00 52.81 75 HIS A C 1
ATOM 591 O O . HIS A 1 75 ? 13.717 5.638 -11.545 1.00 52.81 75 HIS A O 1
ATOM 597 N N . ASP A 1 76 ? 14.650 6.112 -9.582 1.00 55.38 76 ASP A N 1
ATOM 598 C CA . ASP A 1 76 ? 13.533 6.955 -9.131 1.00 55.38 76 ASP A CA 1
ATOM 599 C C . ASP A 1 76 ? 13.263 8.204 -10.006 1.00 55.38 76 ASP A C 1
ATOM 601 O O . ASP A 1 76 ? 12.095 8.535 -10.224 1.00 55.38 76 ASP A O 1
ATOM 605 N N . ASP A 1 77 ? 14.281 8.816 -10.625 1.00 52.22 77 ASP A N 1
ATOM 606 C CA . ASP A 1 77 ? 14.133 10.089 -11.364 1.00 52.22 77 ASP A CA 1
ATOM 607 C C . ASP A 1 77 ? 13.274 10.011 -12.646 1.00 52.22 77 ASP A C 1
ATOM 609 O O . ASP A 1 77 ? 12.785 11.033 -13.129 1.00 52.22 77 ASP A O 1
ATOM 613 N N . LYS A 1 78 ? 13.048 8.817 -13.219 1.00 49.38 78 LYS A N 1
ATOM 614 C CA . LYS A 1 78 ? 12.241 8.629 -14.451 1.00 49.38 78 LYS A CA 1
ATOM 615 C C . LYS A 1 78 ? 10.904 7.913 -14.231 1.00 49.38 78 LYS A C 1
ATOM 617 O O . LYS A 1 78 ? 10.189 7.645 -15.194 1.00 49.38 78 LYS A O 1
ATOM 622 N N . VAL A 1 79 ? 10.555 7.577 -12.989 1.00 56.56 79 VAL A N 1
ATOM 623 C CA . VAL A 1 79 ? 9.606 6.481 -12.718 1.00 56.56 79 VAL A CA 1
ATOM 624 C C . VAL A 1 79 ? 8.245 6.940 -12.178 1.00 56.56 79 VAL A C 1
ATOM 626 O O . VAL A 1 79 ? 7.295 6.159 -12.161 1.00 56.56 79 VAL A O 1
ATOM 629 N N . HIS A 1 80 ? 8.078 8.217 -11.825 1.00 56.88 80 HIS A N 1
ATOM 630 C CA . HIS A 1 80 ? 6.804 8.723 -11.294 1.00 56.88 80 HIS A CA 1
ATOM 631 C C . HIS A 1 80 ? 5.615 8.542 -12.253 1.00 56.88 80 HIS A C 1
ATOM 633 O O . HIS A 1 80 ? 4.579 8.035 -11.830 1.00 56.88 80 HIS A O 1
ATOM 639 N N . LEU A 1 81 ? 5.766 8.880 -13.539 1.00 59.97 81 LEU A N 1
ATOM 640 C CA . LEU A 1 81 ? 4.674 8.747 -14.513 1.00 59.97 81 LEU A CA 1
ATOM 641 C C . LEU A 1 81 ? 4.349 7.275 -14.819 1.00 59.97 81 LEU A C 1
ATOM 643 O O . LEU A 1 81 ? 3.182 6.901 -14.869 1.00 59.97 81 LEU A O 1
ATOM 647 N N . ALA A 1 82 ? 5.372 6.425 -14.951 1.00 68.62 82 ALA A N 1
ATOM 648 C CA . ALA A 1 82 ? 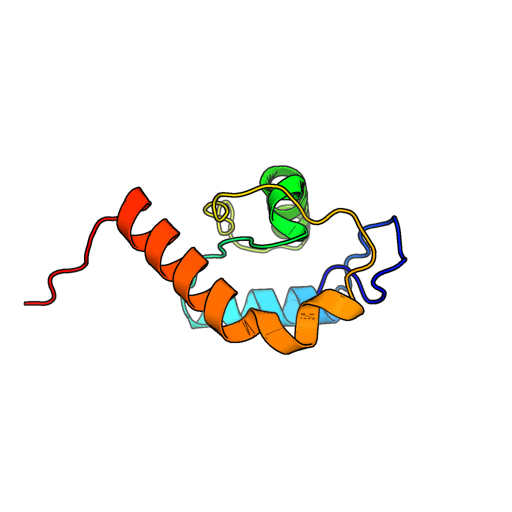5.185 4.990 -15.167 1.00 68.62 82 ALA A CA 1
ATOM 649 C C . ALA A 1 82 ? 4.449 4.322 -13.990 1.00 68.62 82 ALA A C 1
ATOM 651 O O . ALA A 1 82 ? 3.583 3.480 -14.205 1.00 68.62 82 ALA A O 1
ATOM 652 N N . ARG A 1 83 ? 4.731 4.747 -12.748 1.00 71.75 83 ARG A N 1
ATOM 653 C CA . ARG A 1 83 ? 4.069 4.226 -11.540 1.00 71.75 83 ARG A CA 1
ATOM 654 C C . ARG A 1 83 ? 2.587 4.582 -11.471 1.00 71.75 83 ARG A C 1
ATOM 656 O O . ARG A 1 83 ? 1.799 3.726 -11.089 1.00 71.75 83 ARG A O 1
ATOM 663 N N . VAL A 1 84 ? 2.207 5.810 -11.830 1.00 72.94 84 VAL A N 1
ATOM 664 C CA . VAL A 1 84 ? 0.787 6.207 -11.858 1.00 72.94 84 VAL A CA 1
ATOM 665 C C . VAL A 1 84 ? 0.022 5.339 -12.854 1.00 72.94 84 VAL A C 1
ATOM 667 O O . VAL A 1 84 ? -0.994 4.759 -12.490 1.00 72.94 84 VAL A O 1
ATOM 670 N N . LEU A 1 85 ? 0.568 5.150 -14.059 1.00 78.50 85 LEU A N 1
ATOM 671 C CA . LEU A 1 85 ? -0.043 4.294 -15.079 1.00 78.50 85 LEU A CA 1
ATOM 672 C C . LEU A 1 85 ? -0.132 2.821 -14.641 1.00 78.50 85 LEU A C 1
ATOM 674 O O . LEU A 1 85 ? -1.143 2.175 -14.897 1.00 78.50 85 LEU A O 1
ATOM 678 N N . GLU A 1 86 ? 0.880 2.285 -13.947 1.00 79.25 86 GLU A N 1
ATOM 679 C CA . GLU A 1 86 ? 0.821 0.930 -13.369 1.00 79.25 86 GLU A CA 1
ATOM 680 C C . GLU A 1 86 ? -0.290 0.781 -12.321 1.00 79.25 86 GLU A C 1
ATOM 682 O O . GLU A 1 86 ? -0.931 -0.269 -12.244 1.00 79.25 86 GLU A O 1
ATOM 687 N N . ILE A 1 87 ? -0.486 1.803 -11.485 1.00 78.62 87 ILE A N 1
ATOM 688 C CA . ILE A 1 87 ? -1.535 1.808 -10.462 1.00 78.62 87 ILE A CA 1
ATOM 689 C C . ILE A 1 87 ? -2.905 1.911 -11.132 1.00 78.62 87 ILE A C 1
ATOM 691 O O . ILE A 1 87 ? -3.791 1.132 -10.798 1.00 78.62 87 ILE A O 1
ATOM 695 N N . GLU A 1 88 ? -3.075 2.806 -12.105 1.00 80.75 88 GLU A N 1
ATOM 696 C CA . GLU A 1 88 ? -4.316 2.915 -12.876 1.00 80.75 88 GLU A CA 1
ATOM 697 C C . GLU A 1 88 ? -4.667 1.600 -13.580 1.00 80.75 88 GLU A C 1
ATOM 699 O O . GLU A 1 88 ? -5.814 1.162 -13.524 1.00 80.75 88 GLU A O 1
ATOM 704 N N . ASP A 1 89 ? -3.692 0.942 -14.212 1.00 83.06 89 ASP A N 1
ATOM 705 C CA . ASP A 1 89 ? -3.904 -0.347 -14.873 1.00 83.06 89 ASP A CA 1
ATOM 706 C C . ASP A 1 89 ? -4.254 -1.459 -13.871 1.00 83.06 89 ASP A C 1
ATOM 708 O O . ASP A 1 89 ? -5.144 -2.274 -14.126 1.00 83.06 89 ASP A O 1
ATOM 712 N N . TYR A 1 90 ? -3.615 -1.471 -12.694 1.00 81.94 90 TYR A N 1
ATOM 713 C CA . TYR A 1 90 ? -3.992 -2.374 -11.605 1.00 81.94 90 TYR A CA 1
ATOM 714 C C . TYR A 1 90 ? -5.445 -2.153 -11.172 1.00 81.94 90 TYR A C 1
ATOM 716 O O . TYR A 1 90 ? -6.213 -3.114 -11.112 1.00 81.94 90 TYR A O 1
ATOM 724 N N . LEU A 1 91 ? -5.829 -0.902 -10.903 1.00 82.56 91 LEU A N 1
ATOM 725 C CA . LEU A 1 91 ? -7.175 -0.565 -10.447 1.00 82.56 91 LEU A CA 1
ATOM 726 C C . LEU A 1 91 ? -8.222 -0.965 -11.492 1.00 82.56 91 LEU A C 1
ATOM 728 O O . LEU A 1 91 ? -9.172 -1.664 -11.148 1.00 82.56 91 LEU A O 1
ATOM 732 N N . LYS A 1 92 ? -7.987 -0.647 -12.772 1.00 84.88 92 LYS A N 1
ATOM 733 C CA . LYS A 1 92 ? -8.861 -1.047 -13.888 1.00 84.88 92 LYS A CA 1
ATOM 734 C C . LYS A 1 92 ? -9.037 -2.557 -13.984 1.00 84.88 92 LYS A C 1
ATOM 736 O O . LYS A 1 92 ? -10.132 -3.041 -14.246 1.00 84.88 92 LYS A O 1
ATOM 741 N N . ARG A 1 93 ? -7.962 -3.321 -13.782 1.00 82.06 93 ARG A N 1
ATOM 742 C CA . ARG A 1 93 ? -7.998 -4.784 -13.880 1.00 82.06 93 ARG A CA 1
ATOM 743 C C . ARG A 1 93 ? -8.730 -5.440 -12.714 1.00 82.06 93 ARG A C 1
ATOM 745 O O . ARG A 1 93 ? -9.401 -6.446 -12.919 1.00 82.06 93 ARG A O 1
ATOM 752 N N . VAL A 1 94 ? -8.540 -4.925 -11.501 1.00 80.75 94 VAL A N 1
ATOM 753 C CA . VAL A 1 94 ? -9.068 -5.543 -10.275 1.00 80.75 94 VAL A CA 1
ATOM 754 C C . VAL A 1 94 ? -10.491 -5.086 -9.975 1.00 80.75 94 VAL A C 1
ATOM 756 O O . VAL A 1 94 ? -11.306 -5.902 -9.553 1.00 80.75 94 VAL A O 1
ATOM 759 N N . TYR A 1 95 ? -10.792 -3.812 -10.217 1.00 80.25 95 TYR A N 1
ATOM 760 C CA . TYR A 1 95 ? -12.065 -3.192 -9.847 1.00 80.25 95 TYR A CA 1
ATOM 761 C C . TYR A 1 95 ? -12.928 -2.794 -11.052 1.00 80.25 95 TYR A C 1
ATOM 763 O O . TYR A 1 95 ? -14.090 -2.451 -10.865 1.00 80.25 95 TYR A O 1
ATOM 771 N N . GLY A 1 96 ? -12.407 -2.894 -12.279 1.00 77.31 96 GLY A N 1
ATOM 772 C CA . GLY A 1 96 ? -13.089 -2.423 -13.487 1.00 77.31 96 GLY A CA 1
ATOM 773 C C . GLY A 1 96 ? -12.827 -0.942 -13.773 1.00 77.31 96 GLY A C 1
ATOM 774 O O . GLY A 1 96 ? -12.094 -0.265 -13.052 1.00 77.31 96 GLY A O 1
ATOM 775 N N . ILE A 1 97 ? -13.394 -0.439 -14.871 1.00 69.50 97 ILE A N 1
ATOM 776 C CA . ILE A 1 97 ? -13.422 0.997 -15.167 1.00 69.50 97 ILE A CA 1
ATOM 777 C C . ILE A 1 97 ? -14.666 1.554 -14.483 1.00 69.50 97 ILE A C 1
ATOM 779 O O . ILE A 1 97 ? -15.759 1.049 -14.724 1.00 69.50 97 ILE A O 1
ATOM 783 N N . ASP A 1 98 ? -14.493 2.575 -13.648 1.00 62.84 98 ASP A N 1
ATOM 784 C CA . ASP A 1 98 ? -15.617 3.360 -13.149 1.00 62.84 98 ASP A CA 1
ATOM 785 C C . ASP A 1 98 ? -16.134 4.189 -14.334 1.00 62.84 98 ASP A C 1
ATOM 787 O O . ASP A 1 98 ? -15.575 5.231 -14.691 1.00 62.84 98 ASP A O 1
ATOM 791 N N . GLU A 1 99 ? -17.117 3.648 -15.052 1.00 52.44 99 GLU A N 1
ATOM 792 C CA . GLU A 1 99 ? -17.902 4.408 -16.020 1.00 52.44 99 GLU A CA 1
ATOM 793 C C . GLU A 1 99 ? -18.792 5.340 -15.199 1.00 52.44 99 GLU A C 1
ATOM 795 O O . GLU A 1 99 ? -19.920 5.000 -14.866 1.00 52.44 99 GLU A O 1
ATOM 800 N N . GLY A 1 100 ? -18.232 6.472 -14.765 1.00 52.19 100 GLY A N 1
ATOM 801 C CA . GLY A 1 100 ? -19.000 7.483 -14.048 1.00 52.19 100 GLY A CA 1
ATOM 802 C C . GLY A 1 100 ? -20.220 7.897 -14.873 1.00 52.19 100 GLY A C 1
ATOM 803 O O . GLY A 1 100 ? -20.053 8.343 -16.011 1.00 52.19 100 GLY A O 1
ATOM 804 N N . ASP A 1 101 ? -21.410 7.722 -14.295 1.00 38.88 101 ASP A N 1
ATOM 805 C CA . ASP A 1 101 ? -22.677 8.287 -14.783 1.00 38.88 101 ASP A CA 1
ATOM 806 C C . ASP A 1 101 ? -22.671 9.828 -14.731 1.00 38.88 101 ASP A C 1
ATOM 808 O O . ASP A 1 101 ? -22.165 10.404 -13.733 1.00 38.88 101 ASP A O 1
#

Radius of gyration: 14.46 Å; Cα contacts (8 Å, |Δi|>4): 89; chains: 1; bounding box: 43×20×30 Å

Sequence (101 aa):
VLNRTATAKQIIVEDDKVQRLHDIITSSDADIVLSSYWRSFERYIGYTFERHGLRKGCVVGRTAGEPHLGDSVAHDDKVHLARVLEIEDYLKRVYGIDEGD

Foldseek 3Di:
DQDDFLPDPHGHDDLVVLVVVQVVCVVPVAADEAEAQCQVCLVVVLVVSVVSPHDRCSHVHYFDDDHPNDRCVVPPVVCPVVVVVSVVVVCCVPPNDCPDD

pLDDT: mean 76.71, std 13.93, range [38.88, 93.5]